Protein AF-A0A967NJX1-F1 (afdb_monomer)

Nearest PDB structures (foldseek):
  2fhz-assembly1_A  TM=5.666E-01  e=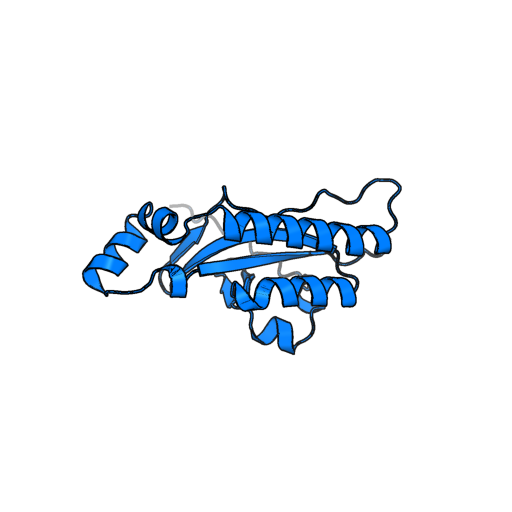1.238E-01  Escherichia coli

Structure (mmCIF, N/CA/C/O backbone):
data_AF-A0A967NJX1-F1
#
_entry.id   AF-A0A967NJX1-F1
#
loop_
_atom_site.group_PDB
_atom_site.id
_atom_site.type_symbol
_atom_site.label_atom_id
_atom_site.label_alt_id
_atom_site.label_comp_id
_atom_site.label_asym_id
_atom_site.label_entity_id
_atom_site.label_seq_id
_atom_site.pdbx_PDB_ins_code
_atom_site.Cartn_x
_atom_site.Cartn_y
_atom_site.Cartn_z
_atom_site.occupancy
_atom_site.B_iso_or_equiv
_atom_site.auth_seq_id
_atom_site.auth_comp_id
_atom_site.auth_asym_id
_atom_site.auth_atom_id
_atom_site.pdbx_PDB_model_num
ATOM 1 N N . MET A 1 1 ? -11.386 43.764 8.354 1.00 42.44 1 MET A N 1
ATOM 2 C CA . MET A 1 1 ? -12.123 42.757 7.568 1.00 42.44 1 MET A CA 1
ATOM 3 C C . MET A 1 1 ? -11.598 42.842 6.157 1.00 42.44 1 MET A C 1
ATOM 5 O O . MET A 1 1 ? -11.869 43.819 5.474 1.00 42.44 1 MET A O 1
ATOM 9 N N . THR A 1 2 ? -10.772 41.879 5.781 1.00 34.06 2 THR A N 1
ATOM 10 C CA . THR A 1 2 ? -10.177 41.789 4.450 1.00 34.06 2 THR A CA 1
ATOM 11 C C . THR A 1 2 ? -10.248 40.315 4.093 1.00 34.06 2 THR A C 1
ATOM 13 O O . THR A 1 2 ? -9.554 39.499 4.695 1.00 34.06 2 THR A O 1
ATOM 16 N N . GLU A 1 3 ? -11.180 39.968 3.210 1.00 37.28 3 GLU A N 1
ATOM 17 C CA . GLU A 1 3 ? -11.319 38.620 2.670 1.00 37.28 3 GLU A CA 1
ATOM 18 C C . GLU A 1 3 ? -10.083 38.301 1.827 1.00 37.28 3 GLU A C 1
ATOM 20 O O . GLU A 1 3 ? -9.811 38.953 0.815 1.00 37.28 3 GLU A O 1
ATOM 25 N N . ALA A 1 4 ? -9.318 37.298 2.248 1.00 34.88 4 ALA A N 1
ATOM 26 C CA . ALA A 1 4 ? -8.298 36.702 1.405 1.00 34.88 4 ALA A CA 1
ATOM 27 C C . ALA A 1 4 ? -8.999 35.797 0.384 1.00 34.88 4 ALA A C 1
ATOM 29 O O . ALA A 1 4 ? -9.524 34.738 0.727 1.00 34.88 4 ALA A O 1
ATOM 30 N N . LYS A 1 5 ? -9.014 36.229 -0.883 1.00 38.31 5 LYS A N 1
ATOM 31 C CA . LYS A 1 5 ? -9.349 35.372 -2.024 1.00 38.31 5 LYS A CA 1
ATOM 32 C C . LYS A 1 5 ? -8.418 34.160 -2.017 1.00 38.31 5 LYS A C 1
ATOM 34 O O . LYS A 1 5 ? -7.216 34.300 -2.222 1.00 38.31 5 LYS A O 1
ATOM 39 N N . SER A 1 6 ? -8.996 32.985 -1.796 1.00 31.70 6 SER A N 1
ATOM 40 C CA . SER A 1 6 ? -8.330 31.705 -2.024 1.00 31.70 6 SER A CA 1
ATOM 41 C C . SER A 1 6 ? -8.029 31.574 -3.526 1.00 31.70 6 SER A C 1
ATOM 43 O O . SER A 1 6 ? -8.955 31.735 -4.329 1.00 31.70 6 SER A O 1
ATOM 45 N N . PRO A 1 7 ? -6.773 31.361 -3.954 1.00 36.09 7 PRO A N 1
ATOM 46 C CA . PRO A 1 7 ? -6.488 31.152 -5.364 1.00 36.09 7 PRO A CA 1
ATOM 47 C C . PRO A 1 7 ? -7.039 29.790 -5.800 1.00 36.09 7 PRO A C 1
ATOM 49 O O . PRO A 1 7 ? -6.779 28.759 -5.181 1.00 36.09 7 PRO A O 1
ATOM 52 N N . ALA A 1 8 ? -7.831 29.823 -6.872 1.00 38.06 8 ALA A N 1
ATOM 53 C CA . ALA A 1 8 ? -8.412 28.661 -7.523 1.00 38.06 8 ALA A CA 1
ATOM 54 C C . ALA A 1 8 ? -7.338 27.600 -7.815 1.00 38.06 8 ALA A C 1
ATOM 56 O O . ALA A 1 8 ? -6.311 27.898 -8.428 1.00 38.06 8 ALA A O 1
ATOM 57 N N . ARG A 1 9 ? -7.594 26.353 -7.393 1.00 34.59 9 ARG A N 1
ATOM 58 C CA . ARG A 1 9 ? -6.816 25.194 -7.838 1.00 34.59 9 ARG A CA 1
ATOM 59 C C . ARG A 1 9 ? -6.961 25.090 -9.351 1.00 34.59 9 ARG A C 1
ATOM 61 O O . ARG A 1 9 ? -8.069 24.962 -9.865 1.00 34.59 9 ARG A O 1
ATOM 68 N N . ILE A 1 10 ? -5.831 25.166 -10.041 1.00 38.78 10 ILE A N 1
ATOM 69 C CA . ILE A 1 10 ? -5.723 24.883 -11.466 1.00 38.78 10 ILE A CA 1
ATOM 70 C C . ILE A 1 10 ? -6.107 23.413 -11.643 1.00 38.78 10 ILE A C 1
ATOM 72 O O . ILE A 1 10 ? -5.365 22.513 -11.260 1.00 38.78 10 ILE A O 1
ATOM 76 N N . THR A 1 11 ? -7.295 23.173 -12.187 1.00 43.72 11 THR A N 1
ATOM 77 C CA . THR A 1 11 ? -7.733 21.863 -12.662 1.00 43.72 11 THR A CA 1
ATOM 78 C C . THR A 1 11 ? -7.011 21.564 -13.974 1.00 43.72 11 THR A C 1
ATOM 80 O O . THR A 1 11 ? -7.563 21.748 -15.058 1.00 43.72 11 THR A O 1
ATOM 83 N N . GLY A 1 12 ? -5.749 21.151 -13.881 1.00 32.03 12 GLY A N 1
ATOM 84 C CA . GLY A 1 12 ? -5.164 20.273 -14.884 1.00 32.03 12 GLY A CA 1
ATOM 85 C C . GLY A 1 12 ? -5.615 18.864 -14.537 1.00 32.03 12 GLY A C 1
ATOM 86 O O . GLY A 1 12 ? -5.331 18.397 -13.438 1.00 32.03 12 GLY A O 1
ATOM 87 N N . SER A 1 13 ? -6.360 18.214 -15.427 1.00 43.41 13 SER A N 1
ATOM 88 C CA . SER A 1 13 ? -6.630 16.778 -15.343 1.00 43.41 13 SER A CA 1
ATOM 89 C C . SER A 1 13 ? -5.303 16.036 -15.520 1.00 43.41 13 SER A C 1
ATOM 91 O O . SER A 1 13 ? -4.964 15.625 -16.626 1.00 43.41 13 SER A O 1
ATOM 93 N N . LEU A 1 14 ? -4.512 15.952 -14.451 1.00 42.97 14 LEU A N 1
ATOM 94 C CA . LEU A 1 14 ? -3.428 14.991 -14.320 1.00 42.97 14 LEU A CA 1
ATOM 95 C C . LEU A 1 14 ? -4.128 13.649 -14.138 1.00 42.97 14 LEU A C 1
ATOM 97 O O . LEU A 1 14 ? -4.700 13.405 -13.079 1.00 42.97 14 LEU A O 1
ATOM 101 N N . LEU A 1 15 ? -4.164 12.840 -15.196 1.00 48.91 15 LEU A N 1
ATOM 102 C CA . LEU A 1 15 ? -4.437 11.416 -15.039 1.00 48.91 15 LEU A CA 1
ATOM 103 C C . LEU A 1 15 ? -3.447 10.936 -13.977 1.00 48.91 15 LEU A C 1
ATOM 105 O O . LEU A 1 15 ? -2.240 11.110 -14.143 1.00 48.91 15 LEU A O 1
ATOM 109 N N . MET A 1 16 ? -3.966 10.461 -12.853 1.00 69.50 16 MET A N 1
ATOM 110 C CA . MET A 1 16 ? -3.133 9.810 -11.852 1.00 69.50 16 MET A CA 1
ATOM 111 C C . MET A 1 16 ? -2.654 8.502 -12.484 1.00 69.50 16 MET A C 1
ATOM 113 O O . MET A 1 16 ? -3.445 7.838 -13.156 1.00 69.50 16 MET A O 1
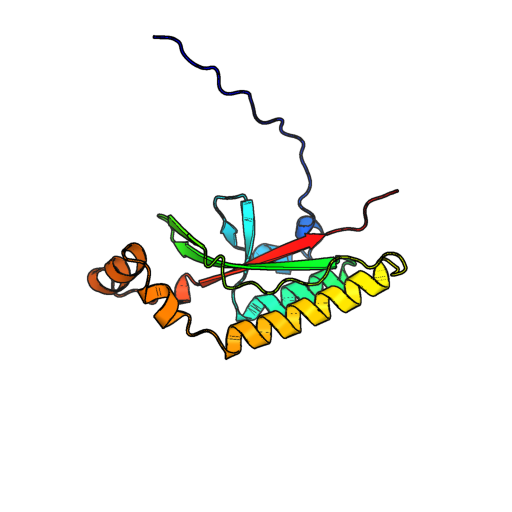ATOM 117 N N . ASP A 1 17 ? -1.375 8.148 -12.360 1.00 85.31 17 ASP A N 1
ATOM 118 C CA . ASP A 1 17 ? -0.806 7.005 -13.093 1.00 85.31 17 ASP A CA 1
ATOM 119 C C . ASP A 1 17 ? -1.494 5.677 -12.713 1.00 85.31 17 ASP A C 1
ATOM 121 O O . ASP A 1 17 ? -1.543 4.729 -13.499 1.00 85.31 17 ASP A O 1
ATOM 125 N N . GLU A 1 18 ? -2.152 5.647 -11.551 1.00 83.06 18 GLU A N 1
ATOM 126 C CA . GLU A 1 18 ? -3.090 4.614 -11.126 1.00 83.06 18 GLU A CA 1
ATOM 127 C C . GLU A 1 18 ? -4.174 4.329 -12.171 1.00 83.06 18 GLU A C 1
ATOM 129 O O . GLU A 1 18 ? -4.646 3.201 -12.229 1.00 83.06 18 GLU A O 1
ATOM 134 N N . GLU A 1 19 ? -4.580 5.287 -13.011 1.00 85.00 19 GLU A N 1
ATOM 135 C CA . GLU A 1 19 ? -5.600 5.112 -14.054 1.00 85.00 19 GLU A CA 1
ATOM 136 C C . GLU A 1 19 ? -5.213 4.095 -15.133 1.00 85.00 19 GLU A C 1
ATOM 138 O O . GLU A 1 19 ? -6.102 3.494 -15.749 1.00 85.00 19 GLU A O 1
ATOM 143 N N . PHE A 1 20 ? -3.912 3.857 -15.318 1.00 90.12 20 PHE A N 1
ATOM 144 C CA . PHE A 1 20 ? -3.390 2.824 -16.212 1.00 90.12 20 PHE A CA 1
ATOM 145 C C . PHE A 1 20 ? -3.506 1.411 -15.621 1.00 90.12 20 PHE A C 1
ATOM 147 O O . PHE A 1 20 ? -3.315 0.427 -16.339 1.00 90.12 20 PHE A O 1
ATOM 154 N N . LEU A 1 21 ? -3.866 1.275 -14.338 1.00 93.06 21 LEU A N 1
ATOM 155 C CA . LEU A 1 21 ? -4.186 -0.026 -13.761 1.00 93.06 21 LEU A CA 1
ATOM 156 C C . LEU A 1 21 ? -5.454 -0.615 -14.406 1.00 93.06 21 LEU A C 1
ATOM 158 O O . LEU A 1 21 ? -6.415 0.116 -14.698 1.00 93.06 21 LEU A O 1
ATOM 162 N N . PRO A 1 22 ? -5.517 -1.954 -14.555 1.00 93.56 22 PRO A N 1
ATOM 163 C CA . PRO A 1 22 ? -6.714 -2.627 -15.040 1.00 93.56 22 PRO A CA 1
ATOM 164 C C . PRO A 1 22 ? -7.958 -2.225 -14.239 1.00 93.56 22 PRO A C 1
ATOM 166 O O . PRO A 1 22 ? -7.904 -2.061 -13.014 1.00 93.56 22 PRO A O 1
ATOM 169 N N . GLN A 1 23 ? -9.092 -2.057 -14.923 1.00 93.69 23 GLN A N 1
ATOM 170 C CA . GLN A 1 23 ? -10.326 -1.558 -14.309 1.00 93.69 23 GLN A CA 1
ATOM 171 C C . GLN A 1 23 ? -10.760 -2.418 -13.117 1.00 93.69 23 GLN A C 1
ATOM 173 O O . GLN A 1 23 ? -11.206 -1.887 -12.104 1.00 93.69 23 GLN A O 1
ATOM 178 N N . GLU A 1 24 ? -10.599 -3.735 -13.212 1.00 94.12 24 GLU A N 1
ATOM 179 C CA . GLU A 1 24 ? -10.926 -4.692 -12.159 1.00 94.12 24 GLU A CA 1
ATOM 180 C C . GLU A 1 24 ? -10.078 -4.517 -10.890 1.00 94.12 24 GLU A C 1
ATOM 182 O O . GLU A 1 24 ? -10.553 -4.801 -9.791 1.00 94.12 24 GLU A O 1
ATOM 187 N N . ILE A 1 25 ? -8.849 -4.009 -11.025 1.00 95.62 25 ILE A N 1
ATOM 188 C CA . ILE A 1 25 ? -7.970 -3.679 -9.898 1.00 95.62 25 ILE A CA 1
ATOM 189 C C . ILE A 1 25 ? -8.389 -2.341 -9.291 1.00 95.62 25 ILE A C 1
ATOM 191 O O . ILE A 1 25 ? -8.543 -2.228 -8.073 1.00 95.62 25 ILE A O 1
ATOM 195 N N . ARG A 1 26 ? -8.647 -1.336 -10.136 1.00 94.31 26 ARG A N 1
ATOM 196 C CA . ARG A 1 26 ? -9.080 -0.003 -9.688 1.00 94.31 26 ARG A CA 1
ATOM 197 C C . ARG A 1 26 ? -10.441 -0.018 -9.007 1.00 94.31 26 ARG A C 1
ATOM 199 O O . ARG A 1 26 ? -10.632 0.687 -8.026 1.00 94.31 26 ARG A O 1
ATOM 206 N N . ALA A 1 27 ? -11.370 -0.850 -9.470 1.00 95.12 27 ALA A N 1
ATOM 207 C CA . ALA A 1 27 ? -12.712 -0.957 -8.899 1.00 95.12 27 ALA A CA 1
ATOM 208 C C . ALA A 1 27 ? -12.721 -1.430 -7.433 1.00 95.12 27 ALA A C 1
ATOM 210 O O . ALA A 1 27 ? -13.705 -1.214 -6.729 1.00 95.12 27 ALA A O 1
ATOM 211 N N . LYS A 1 28 ? -11.639 -2.069 -6.969 1.00 96.50 28 LYS A N 1
ATOM 212 C CA . LYS A 1 28 ? -11.459 -2.478 -5.569 1.00 96.50 28 LYS A CA 1
ATOM 213 C C . LYS A 1 28 ? -10.831 -1.393 -4.690 1.00 96.50 28 LYS A C 1
ATOM 215 O O . LYS A 1 28 ? -10.782 -1.562 -3.472 1.00 96.50 28 LYS A O 1
ATOM 220 N N . ALA A 1 29 ? -10.324 -0.317 -5.286 1.00 96.12 29 ALA A N 1
ATOM 221 C CA . ALA A 1 29 ? -9.680 0.750 -4.543 1.00 96.12 29 ALA A CA 1
ATOM 222 C C . ALA A 1 29 ? -10.712 1.555 -3.746 1.00 96.12 29 ALA A C 1
ATOM 224 O O . ALA A 1 29 ? -11.798 1.883 -4.230 1.00 96.12 29 ALA A O 1
ATOM 225 N N . LYS A 1 30 ? -10.333 1.946 -2.534 1.00 95.19 30 LYS A N 1
ATOM 226 C CA . LYS A 1 30 ? -10.933 3.076 -1.836 1.00 95.19 30 LYS A CA 1
ATOM 227 C C . LYS A 1 30 ? -10.141 4.324 -2.201 1.00 95.19 30 LYS A C 1
ATOM 229 O O . LYS A 1 30 ? -8.921 4.333 -2.073 1.00 95.19 30 LYS A O 1
ATOM 234 N N . ILE A 1 31 ? -10.842 5.376 -2.610 1.00 92.56 31 ILE A N 1
ATOM 235 C CA . ILE A 1 31 ? -10.231 6.691 -2.814 1.00 92.56 31 ILE A CA 1
ATOM 236 C C . ILE A 1 31 ? -10.208 7.422 -1.471 1.00 92.56 31 ILE A C 1
ATOM 238 O O . ILE A 1 31 ? -11.257 7.575 -0.833 1.00 92.56 31 ILE A O 1
ATOM 242 N N . THR A 1 32 ? -9.024 7.826 -1.009 1.00 87.81 32 THR A N 1
ATOM 243 C CA . THR A 1 32 ? -8.873 8.607 0.227 1.00 87.81 32 THR A CA 1
ATOM 244 C C . THR A 1 32 ? -9.468 10.008 0.031 1.00 87.81 32 THR A C 1
ATOM 246 O O . THR A 1 32 ? -9.581 10.480 -1.103 1.00 87.81 32 THR A O 1
ATOM 249 N N . PRO A 1 33 ? -9.831 10.739 1.101 1.00 81.94 33 PRO A N 1
ATOM 250 C CA . PRO A 1 33 ? -10.226 12.146 0.973 1.00 81.94 33 PRO A CA 1
ATOM 251 C C . PRO A 1 33 ? -9.168 13.029 0.282 1.00 81.94 33 PRO A C 1
ATOM 253 O O . PRO A 1 33 ? -9.515 14.064 -0.287 1.00 81.94 33 PRO A O 1
ATOM 256 N N . GLY A 1 34 ? -7.893 12.617 0.314 1.00 81.75 34 GLY A N 1
ATOM 257 C CA . GLY A 1 34 ? -6.779 13.257 -0.390 1.00 81.75 34 GLY A CA 1
ATOM 258 C C . GLY A 1 34 ? -6.683 12.922 -1.884 1.00 81.75 34 GLY A C 1
ATOM 259 O O . GLY A 1 34 ? -5.889 13.544 -2.583 1.00 81.75 34 GLY A O 1
ATOM 260 N N . GLY A 1 35 ? -7.506 11.996 -2.386 1.00 87.62 35 GLY A N 1
ATOM 261 C CA . GLY A 1 35 ? -7.506 11.544 -3.781 1.00 87.62 35 GLY A CA 1
ATOM 262 C C . GLY A 1 35 ? -6.587 10.354 -4.064 1.00 87.62 35 GLY A C 1
ATOM 263 O O . GLY A 1 35 ? -6.419 9.982 -5.221 1.00 87.62 35 GLY A O 1
ATOM 264 N N . GLU A 1 36 ? -5.999 9.750 -3.035 1.00 90.94 36 GLU A N 1
ATOM 265 C CA . GLU A 1 36 ? -5.067 8.631 -3.184 1.00 90.94 36 GLU A CA 1
ATOM 266 C C . GLU A 1 36 ? -5.832 7.315 -3.337 1.00 90.94 36 GLU A C 1
ATOM 268 O O . GLU A 1 36 ? -6.942 7.170 -2.817 1.00 90.94 36 GLU A O 1
ATOM 273 N N . HIS A 1 37 ? -5.242 6.335 -4.017 1.00 95.12 37 HIS A N 1
ATOM 274 C CA . HIS A 1 37 ? -5.841 5.011 -4.150 1.00 95.12 37 HIS A CA 1
ATOM 275 C C . HIS A 1 37 ? -5.293 4.073 -3.078 1.00 95.12 37 HIS A C 1
ATOM 277 O O . HIS A 1 37 ? -4.081 3.919 -2.927 1.00 95.12 37 HIS A O 1
ATOM 283 N N . ALA A 1 38 ? -6.195 3.426 -2.345 1.00 96.81 38 ALA A N 1
ATOM 284 C CA . ALA A 1 38 ? -5.843 2.474 -1.306 1.00 96.81 38 ALA A CA 1
ATOM 285 C C . ALA A 1 38 ? -6.589 1.151 -1.476 1.00 96.81 38 ALA A C 1
ATOM 287 O O . ALA A 1 38 ? -7.764 1.126 -1.841 1.00 96.81 38 ALA A O 1
ATOM 288 N N . TRP A 1 39 ? -5.930 0.041 -1.159 1.00 98.06 39 TRP A N 1
ATOM 289 C CA . TRP A 1 39 ? -6.496 -1.303 -1.269 1.00 98.06 39 TRP A CA 1
ATOM 290 C C . TRP A 1 39 ? -6.456 -2.044 0.061 1.00 98.06 39 TRP A C 1
ATOM 292 O O . TRP A 1 39 ? -5.779 -1.649 1.014 1.00 98.06 39 TRP A O 1
ATOM 302 N N . ARG A 1 40 ? -7.219 -3.134 0.127 1.00 97.94 40 ARG A N 1
ATOM 303 C CA . ARG A 1 40 ? -7.143 -4.083 1.235 1.00 97.94 40 ARG A CA 1
ATOM 304 C C . ARG A 1 40 ? -5.825 -4.844 1.198 1.00 97.94 40 ARG A C 1
ATOM 306 O O . ARG A 1 40 ? -5.234 -5.023 0.132 1.00 97.94 40 ARG A O 1
ATOM 313 N N . LYS A 1 41 ? -5.401 -5.330 2.366 1.00 97.31 41 LYS A N 1
ATOM 314 C CA . LYS A 1 41 ? -4.171 -6.115 2.527 1.00 97.31 41 LYS A CA 1
ATOM 315 C C . LYS A 1 41 ? -4.125 -7.292 1.551 1.00 97.31 41 LYS A C 1
ATOM 317 O O . LYS A 1 41 ? -3.097 -7.538 0.933 1.00 97.31 41 LYS A O 1
ATOM 322 N N . GLU A 1 42 ? -5.246 -7.992 1.393 1.00 96.69 42 GLU A N 1
ATOM 323 C CA . GLU A 1 42 ? -5.356 -9.200 0.571 1.00 96.69 42 GLU A CA 1
ATOM 324 C C . GLU A 1 42 ? -5.269 -8.902 -0.933 1.00 96.69 42 GLU A C 1
ATOM 326 O O . GLU A 1 42 ? -4.908 -9.779 -1.716 1.00 96.69 42 GLU A O 1
ATOM 331 N N . ASP A 1 43 ? -5.581 -7.670 -1.341 1.00 97.75 43 ASP A N 1
ATOM 332 C CA . ASP A 1 43 ? -5.553 -7.245 -2.739 1.00 97.75 43 ASP A CA 1
ATOM 333 C C . ASP A 1 43 ? -4.239 -6.543 -3.117 1.00 97.75 43 ASP A C 1
ATOM 335 O O . ASP A 1 43 ? -3.862 -6.560 -4.288 1.00 97.75 43 ASP A O 1
ATOM 339 N N . PHE A 1 44 ? -3.522 -5.939 -2.162 1.00 97.94 44 PHE A N 1
ATOM 340 C CA . PHE A 1 44 ? -2.412 -5.024 -2.456 1.00 97.94 44 PHE A CA 1
ATOM 341 C C . PHE A 1 44 ? -1.285 -5.667 -3.282 1.00 97.94 44 PHE A C 1
ATOM 343 O O . PHE A 1 44 ? -0.837 -5.094 -4.274 1.00 97.94 44 PHE A O 1
ATOM 350 N N . ALA A 1 45 ? -0.889 -6.905 -2.969 1.00 97.88 45 ALA A N 1
ATOM 351 C CA . ALA A 1 45 ? 0.114 -7.617 -3.764 1.00 97.88 45 ALA A CA 1
ATOM 352 C C . ALA A 1 45 ? -0.335 -7.822 -5.227 1.00 97.88 45 ALA A C 1
ATOM 354 O O . ALA A 1 45 ? 0.460 -7.701 -6.160 1.00 97.88 45 ALA A O 1
ATOM 355 N N . VAL A 1 46 ? -1.628 -8.083 -5.452 1.00 98.06 46 VAL A N 1
ATOM 356 C CA . VAL A 1 46 ? -2.194 -8.232 -6.802 1.00 98.06 46 VAL A CA 1
ATOM 357 C C . VAL A 1 46 ? -2.170 -6.902 -7.556 1.00 98.06 46 VAL A C 1
ATOM 359 O O . VAL A 1 46 ? -1.923 -6.904 -8.764 1.00 98.06 46 VAL A O 1
ATOM 362 N N . VAL A 1 47 ? -2.378 -5.780 -6.858 1.00 98.12 47 VAL A N 1
ATOM 363 C CA . VAL A 1 47 ? -2.291 -4.423 -7.423 1.00 98.12 47 VAL A CA 1
ATOM 364 C C . VAL A 1 47 ? -0.876 -4.149 -7.927 1.00 98.12 47 VAL A C 1
ATOM 366 O O . VAL A 1 47 ? -0.714 -3.792 -9.091 1.00 98.12 47 VAL A O 1
ATOM 369 N N . VAL A 1 48 ? 0.147 -4.398 -7.103 1.00 98.44 48 VAL A N 1
ATOM 370 C CA . VAL A 1 48 ? 1.559 -4.191 -7.477 1.00 98.44 48 VAL A CA 1
ATOM 371 C C . VAL A 1 48 ? 1.947 -5.057 -8.679 1.00 98.44 48 VAL A C 1
ATOM 373 O O . VAL A 1 48 ? 2.549 -4.582 -9.642 1.00 98.44 48 VAL A O 1
ATOM 376 N N . LEU A 1 49 ? 1.526 -6.325 -8.697 1.00 98.44 49 LEU A N 1
ATOM 377 C CA . LEU A 1 49 ? 1.762 -7.205 -9.844 1.00 98.44 49 LEU A CA 1
ATOM 378 C C . LEU A 1 49 ? 1.016 -6.748 -11.108 1.00 98.44 49 LEU A C 1
ATOM 380 O O . LEU A 1 49 ? 1.496 -6.975 -12.219 1.00 98.44 49 LEU A O 1
ATOM 384 N N . ALA A 1 50 ? -0.163 -6.140 -10.969 1.00 98.06 50 ALA A N 1
ATOM 385 C CA . ALA A 1 50 ? -0.894 -5.568 -12.095 1.00 98.06 50 ALA A CA 1
ATOM 386 C C . ALA A 1 50 ? -0.212 -4.305 -12.634 1.00 98.06 50 ALA A C 1
ATOM 388 O O . ALA A 1 50 ? -0.103 -4.1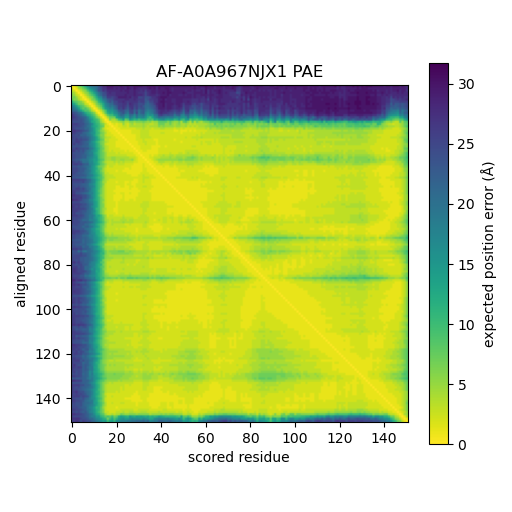71 -13.851 1.00 98.06 50 ALA A O 1
ATOM 389 N N . ALA A 1 51 ? 0.304 -3.447 -11.751 1.00 97.69 51 ALA A N 1
ATOM 390 C CA . ALA A 1 51 ? 1.099 -2.277 -12.110 1.00 97.69 51 ALA A CA 1
ATOM 391 C C . ALA A 1 51 ? 2.337 -2.676 -12.925 1.00 97.69 51 ALA A C 1
ATOM 393 O O . ALA A 1 51 ? 2.531 -2.180 -14.033 1.00 97.69 51 ALA A O 1
ATOM 394 N N . ARG A 1 52 ? 3.090 -3.677 -12.442 1.00 98.19 52 ARG A N 1
ATOM 395 C CA . ARG A 1 52 ? 4.243 -4.258 -13.151 1.00 98.19 52 ARG A CA 1
ATOM 396 C C . ARG A 1 52 ? 3.877 -4.695 -14.571 1.00 98.19 52 ARG A C 1
ATOM 398 O O . ARG A 1 52 ? 4.527 -4.299 -15.532 1.00 98.19 52 ARG A O 1
ATOM 405 N N . ARG A 1 53 ? 2.787 -5.459 -14.729 1.00 97.50 53 ARG A N 1
ATOM 406 C CA . ARG A 1 53 ? 2.306 -5.905 -16.054 1.00 97.50 53 ARG A CA 1
ATOM 407 C C . ARG A 1 53 ? 1.863 -4.756 -16.962 1.00 97.50 53 ARG A C 1
ATOM 409 O O . ARG A 1 53 ? 1.926 -4.906 -18.178 1.00 97.50 53 ARG A O 1
ATOM 416 N N . ALA A 1 54 ? 1.404 -3.650 -16.386 1.00 95.75 54 ALA A N 1
ATOM 417 C CA . ALA A 1 54 ? 1.025 -2.442 -17.109 1.00 95.75 54 ALA A CA 1
ATOM 418 C C . ALA A 1 54 ? 2.225 -1.532 -17.441 1.00 95.75 54 ALA A C 1
ATOM 420 O O . ALA A 1 54 ? 2.035 -0.497 -18.072 1.00 95.75 54 ALA A O 1
ATOM 421 N N . GLY A 1 55 ? 3.451 -1.903 -17.047 1.00 96.38 55 GLY A N 1
ATOM 422 C CA . GLY A 1 55 ? 4.644 -1.084 -17.268 1.00 96.38 55 GLY A CA 1
ATOM 423 C C . GLY A 1 55 ? 4.763 0.104 -16.311 1.00 96.38 55 GLY A C 1
ATOM 424 O O . GLY A 1 55 ? 5.463 1.065 -16.629 1.00 96.38 55 GLY A O 1
ATOM 425 N N . LEU A 1 56 ? 4.079 0.056 -15.165 1.00 97.25 56 LEU A N 1
ATOM 426 C CA . LEU A 1 56 ? 4.116 1.093 -14.137 1.00 97.25 56 LEU A CA 1
ATOM 427 C C . LEU A 1 56 ? 5.132 0.736 -13.052 1.00 97.25 56 LEU A C 1
ATOM 429 O O . LEU A 1 56 ? 5.110 -0.373 -12.509 1.00 97.25 56 LEU A O 1
ATOM 433 N N . ALA A 1 57 ? 5.988 1.689 -12.698 1.00 97.75 57 ALA A N 1
ATOM 434 C CA . ALA A 1 57 ? 6.892 1.540 -11.567 1.00 97.75 57 ALA A CA 1
ATOM 435 C C . ALA A 1 57 ? 6.113 1.682 -10.255 1.00 97.75 57 ALA A C 1
ATOM 437 O O . ALA A 1 57 ? 5.258 2.559 -10.127 1.00 97.75 57 ALA A O 1
ATOM 438 N N . SER A 1 58 ? 6.408 0.821 -9.282 1.00 98.06 58 SER A N 1
ATOM 439 C CA . SER A 1 58 ? 5.757 0.841 -7.968 1.00 98.06 58 SER A CA 1
ATOM 440 C C . SER A 1 58 ? 6.592 1.677 -7.013 1.00 98.06 58 SER A C 1
ATOM 442 O O . SER A 1 58 ? 7.617 1.205 -6.548 1.00 98.06 58 SER A O 1
ATOM 444 N N . ILE A 1 59 ? 6.171 2.909 -6.733 1.00 97.12 59 ILE A N 1
ATOM 445 C CA . ILE A 1 59 ? 6.952 3.838 -5.900 1.00 97.12 59 ILE A CA 1
ATOM 446 C C . ILE A 1 59 ? 6.885 3.438 -4.428 1.00 97.12 59 ILE A C 1
ATOM 448 O O . ILE A 1 59 ? 7.857 3.588 -3.693 1.00 97.12 59 ILE A O 1
ATOM 452 N N . GLY A 1 60 ? 5.739 2.905 -4.007 1.00 95.25 60 GLY A N 1
ATOM 453 C CA . GLY A 1 60 ? 5.517 2.512 -2.627 1.00 95.25 60 GLY A CA 1
ATOM 454 C C . GLY A 1 60 ? 4.179 2.968 -2.104 1.00 95.25 60 GLY A C 1
ATOM 455 O O . GLY A 1 60 ? 3.169 2.938 -2.814 1.00 95.25 60 GLY A O 1
ATOM 456 N N . GLY A 1 61 ? 4.185 3.389 -0.846 1.00 94.94 61 GLY A N 1
ATOM 457 C CA . GLY A 1 61 ? 3.004 3.898 -0.189 1.00 94.94 61 GLY A CA 1
ATOM 458 C C . GLY A 1 61 ? 3.001 3.693 1.312 1.00 94.94 61 GLY A C 1
ATOM 459 O O . GLY A 1 61 ? 3.982 3.279 1.928 1.00 94.94 61 GLY A O 1
ATOM 460 N N . GLN A 1 62 ? 1.865 4.041 1.904 1.00 94.69 62 GLN A N 1
ATOM 461 C CA . GLN A 1 62 ? 1.710 4.167 3.345 1.00 94.69 62 GLN A CA 1
ATOM 462 C C . GLN A 1 62 ? 0.451 3.455 3.825 1.00 94.69 62 GLN A C 1
ATOM 464 O O . GLN A 1 62 ? -0.533 3.290 3.098 1.00 94.69 62 GLN A O 1
ATOM 469 N N . VAL A 1 63 ? 0.470 3.079 5.098 1.00 96.94 63 VAL A N 1
ATOM 470 C CA . VAL A 1 63 ? -0.683 2.480 5.765 1.00 96.94 63 VAL A CA 1
ATOM 471 C C . VAL A 1 63 ? -1.585 3.573 6.337 1.00 96.94 63 VAL A C 1
ATOM 473 O O . VAL A 1 63 ? -1.121 4.497 7.005 1.00 96.94 63 VAL A O 1
ATOM 476 N N . GLN A 1 64 ? -2.893 3.457 6.118 1.00 96.81 64 GLN A N 1
ATOM 477 C CA . GLN A 1 64 ? -3.884 4.376 6.673 1.00 96.81 64 GLN A CA 1
ATOM 478 C C . GLN A 1 64 ? -5.038 3.612 7.326 1.00 96.81 64 GLN A C 1
ATOM 480 O O . GLN A 1 64 ? -5.517 2.604 6.803 1.00 96.81 64 GLN A O 1
ATOM 485 N N . PHE A 1 65 ? -5.542 4.137 8.442 1.00 97.38 65 PHE A N 1
ATOM 486 C CA . PHE A 1 65 ? -6.874 3.799 8.926 1.00 97.38 65 PHE A CA 1
ATOM 487 C C . PHE A 1 65 ? -7.879 4.809 8.376 1.00 97.38 65 PHE A C 1
ATOM 489 O O . PHE A 1 65 ? -7.853 5.976 8.766 1.00 97.38 65 PHE A O 1
ATOM 496 N N . ILE A 1 66 ? -8.759 4.377 7.472 1.00 96.06 66 ILE A N 1
ATOM 497 C CA . ILE A 1 66 ? -9.677 5.265 6.748 1.00 96.06 66 ILE A CA 1
ATOM 498 C C . ILE A 1 66 ? -11.115 5.027 7.208 1.00 96.06 66 ILE A C 1
ATOM 500 O O . ILE A 1 66 ? -11.791 4.107 6.734 1.00 96.06 66 ILE A O 1
ATOM 504 N N . PHE A 1 67 ? -11.596 5.899 8.090 1.00 95.19 67 P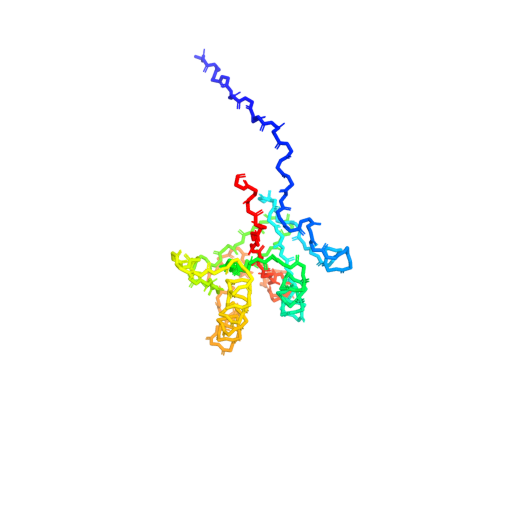HE A N 1
ATOM 505 C CA . PHE A 1 67 ? -12.969 5.933 8.587 1.00 95.19 67 PHE A CA 1
ATOM 506 C C . PHE A 1 67 ? -13.841 6.908 7.779 1.00 95.19 67 PHE A C 1
ATOM 508 O O . PHE A 1 67 ? -13.319 7.792 7.098 1.00 95.19 67 PHE A O 1
ATOM 515 N N . PRO A 1 68 ? -15.181 6.786 7.840 1.00 91.88 68 PRO A N 1
ATOM 516 C CA . PRO A 1 68 ? -16.083 7.758 7.220 1.00 91.88 68 PRO A CA 1
ATOM 517 C C . PRO A 1 68 ? -15.911 9.190 7.749 1.00 91.88 68 PRO A C 1
ATOM 519 O O . PRO A 1 68 ? -16.168 10.145 7.023 1.00 91.88 68 PRO A O 1
ATOM 522 N N . ASP A 1 69 ? -15.496 9.332 9.007 1.00 92.00 69 ASP A N 1
ATOM 523 C CA . ASP A 1 69 ? -15.388 10.589 9.749 1.00 92.00 69 ASP A CA 1
ATOM 524 C C . ASP A 1 69 ? -13.938 11.025 10.025 1.00 92.00 69 ASP A C 1
ATOM 526 O O . ASP A 1 69 ? -13.715 12.013 10.723 1.00 92.00 69 ASP A O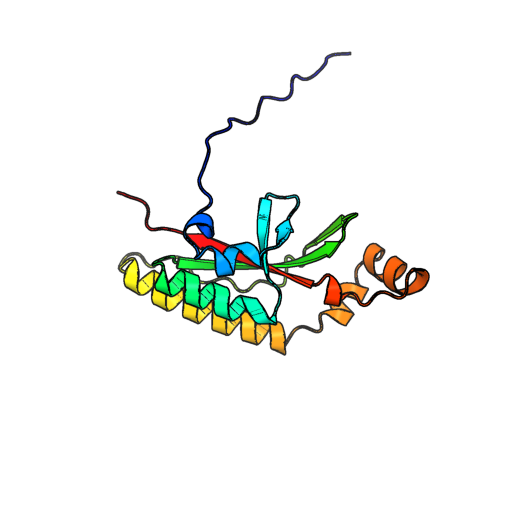 1
ATOM 530 N N . GLY A 1 70 ? -12.947 10.331 9.457 1.00 92.12 70 GLY A N 1
ATOM 531 C CA . GLY A 1 70 ? -11.546 10.734 9.560 1.00 92.12 70 GLY A CA 1
ATOM 532 C C . GLY A 1 70 ? -10.553 9.699 9.039 1.00 92.12 70 GLY A C 1
ATOM 533 O O . GLY A 1 70 ? -10.861 8.515 8.920 1.00 92.12 70 GLY A O 1
ATOM 534 N N . THR A 1 71 ? -9.330 10.152 8.773 1.00 94.69 71 THR A N 1
ATOM 535 C CA . THR A 1 71 ? -8.203 9.291 8.397 1.00 94.69 71 THR A CA 1
ATOM 536 C C . THR A 1 71 ? -7.105 9.402 9.451 1.00 94.69 71 THR A C 1
ATOM 538 O O . THR A 1 71 ? -6.777 10.503 9.892 1.00 94.69 71 THR A O 1
ATOM 541 N N . CYS A 1 72 ? -6.529 8.272 9.857 1.00 95.69 72 CYS A N 1
ATOM 542 C CA . CYS A 1 72 ? -5.303 8.227 10.651 1.00 95.69 72 CYS A CA 1
ATOM 543 C C . CYS A 1 72 ? -4.184 7.613 9.807 1.00 95.69 72 CYS A C 1
ATOM 545 O O . CYS A 1 72 ? -4.233 6.432 9.468 1.00 95.69 72 CYS A O 1
ATOM 547 N N . GLU A 1 73 ? -3.185 8.419 9.472 1.00 94.75 73 GLU A N 1
ATOM 548 C CA . GLU A 1 73 ? -2.082 8.036 8.591 1.00 94.75 73 GLU A CA 1
ATOM 549 C C . GLU A 1 73 ? -0.895 7.540 9.430 1.00 94.75 73 GLU A C 1
ATOM 551 O O . GLU A 1 73 ? -0.423 8.224 10.343 1.00 94.75 73 GLU A O 1
ATOM 556 N N . LEU A 1 74 ? -0.416 6.325 9.153 1.00 95.00 74 LEU A N 1
ATOM 557 C CA . LEU A 1 74 ? 0.739 5.737 9.833 1.00 95.00 74 LEU A CA 1
ATOM 558 C C . LEU A 1 74 ? 2.008 6.122 9.065 1.00 95.00 74 LEU A C 1
ATOM 560 O O . LEU A 1 74 ? 2.639 5.279 8.438 1.00 95.00 74 LEU A O 1
ATOM 564 N N . TYR A 1 75 ? 2.402 7.396 9.138 1.00 88.88 75 TYR A N 1
ATOM 565 C CA . TYR A 1 75 ? 3.531 7.963 8.374 1.00 88.88 75 TYR A CA 1
ATOM 566 C C . TYR A 1 75 ? 4.881 7.249 8.564 1.00 88.88 75 TYR A C 1
ATOM 568 O O . TYR A 1 75 ? 5.800 7.414 7.768 1.00 88.88 75 TYR A O 1
ATOM 576 N N . TRP A 1 76 ? 5.033 6.490 9.651 1.00 92.50 76 TRP A N 1
ATOM 577 C CA . TRP A 1 76 ? 6.237 5.713 9.958 1.00 92.50 76 TRP A CA 1
ATOM 578 C C . TRP A 1 76 ? 6.197 4.274 9.422 1.00 92.50 76 TRP A C 1
ATOM 580 O O . TRP A 1 76 ? 7.167 3.542 9.603 1.00 92.50 76 TRP A O 1
ATOM 590 N N . VAL A 1 77 ? 5.087 3.853 8.808 1.00 94.44 77 VAL A N 1
ATOM 591 C CA . VAL A 1 77 ? 4.916 2.532 8.196 1.00 94.44 77 VAL A CA 1
ATOM 592 C C . VAL A 1 77 ? 4.696 2.716 6.698 1.00 94.44 77 VAL A C 1
ATOM 594 O O . VAL A 1 77 ? 3.577 2.962 6.241 1.00 94.44 77 VAL A O 1
ATOM 597 N N . ASN A 1 78 ? 5.783 2.585 5.945 1.00 94.88 78 ASN A N 1
ATOM 598 C CA . ASN A 1 78 ? 5.797 2.652 4.489 1.00 94.88 78 ASN A CA 1
ATOM 599 C C . ASN A 1 78 ? 6.480 1.417 3.891 1.00 94.88 78 ASN A C 1
ATOM 601 O O . ASN A 1 78 ? 7.106 0.623 4.596 1.00 94.88 78 ASN A O 1
ATOM 605 N N . TYR A 1 79 ? 6.308 1.238 2.589 1.00 97.38 79 TYR A N 1
ATOM 606 C CA . TYR A 1 79 ? 6.863 0.123 1.819 1.00 97.38 79 TYR A CA 1
ATOM 607 C C . TYR A 1 79 ? 7.411 0.642 0.493 1.00 97.38 79 TYR A C 1
ATOM 609 O O . TYR A 1 79 ? 7.087 0.135 -0.579 1.00 97.38 79 TYR A O 1
ATOM 617 N N . ASP A 1 80 ? 8.220 1.691 0.595 1.00 97.31 80 ASP A N 1
ATOM 618 C CA . ASP A 1 80 ? 8.742 2.424 -0.551 1.00 97.31 80 ASP A CA 1
ATOM 619 C C . ASP A 1 80 ? 9.862 1.661 -1.269 1.00 97.31 80 ASP A C 1
ATOM 621 O O . ASP A 1 80 ? 10.635 0.922 -0.647 1.00 97.31 80 ASP A O 1
ATOM 625 N N . SER A 1 81 ? 9.932 1.831 -2.591 1.00 97.69 81 SER A N 1
ATOM 626 C CA . SER A 1 81 ? 11.077 1.411 -3.399 1.00 97.69 81 SER A CA 1
ATOM 627 C C . SER A 1 81 ? 12.142 2.503 -3.432 1.00 97.69 81 SER A C 1
ATOM 629 O O . SER A 1 81 ? 11.868 3.679 -3.185 1.00 97.69 81 SER A O 1
ATOM 631 N N . GLU A 1 82 ? 13.363 2.145 -3.824 1.00 97.56 82 GLU A N 1
ATOM 632 C CA . GLU A 1 82 ? 14.340 3.166 -4.212 1.00 97.56 82 GLU A CA 1
ATOM 633 C C . GLU A 1 82 ? 13.931 3.819 -5.542 1.00 97.56 82 GLU A C 1
ATOM 635 O O . GLU A 1 82 ? 13.281 3.186 -6.377 1.00 97.56 82 GLU A O 1
ATOM 640 N N . GLU A 1 83 ? 14.366 5.059 -5.773 1.00 95.75 83 GLU A N 1
ATOM 641 C CA . GLU A 1 83 ? 14.178 5.749 -7.055 1.00 95.75 83 GLU A CA 1
ATOM 642 C C . GLU A 1 83 ? 14.858 5.005 -8.224 1.00 95.75 83 GLU A C 1
ATOM 644 O O . GLU A 1 83 ? 15.727 4.141 -8.037 1.00 95.75 83 GLU A O 1
ATOM 649 N N . GLN A 1 84 ? 14.473 5.350 -9.458 1.00 96.31 84 GLN A N 1
ATOM 650 C CA . GLN A 1 84 ? 15.127 4.843 -10.665 1.00 96.31 84 GLN A CA 1
ATOM 651 C C . GLN A 1 84 ? 16.615 5.208 -10.656 1.00 96.31 84 GLN A C 1
ATOM 653 O O . GLN A 1 84 ? 16.990 6.362 -10.437 1.00 96.31 84 GLN A O 1
ATOM 658 N N . LYS A 1 85 ? 17.476 4.229 -10.940 1.00 96.25 85 LYS A N 1
ATOM 659 C CA . LYS A 1 85 ? 18.926 4.465 -10.996 1.00 96.25 85 LYS A CA 1
ATOM 660 C C . LYS A 1 85 ? 19.305 5.142 -12.324 1.00 96.25 85 LYS A C 1
ATOM 662 O O . LYS A 1 85 ? 18.669 4.858 -13.335 1.00 96.25 85 LYS A O 1
ATOM 667 N N . PRO A 1 86 ? 20.366 5.974 -12.372 1.00 94.06 86 PRO A N 1
ATOM 668 C CA . PRO A 1 86 ? 20.728 6.721 -13.583 1.00 94.06 86 PRO A CA 1
ATOM 669 C C . PRO A 1 86 ? 20.913 5.874 -14.853 1.00 94.06 86 PRO A C 1
ATOM 671 O O . PRO A 1 86 ? 20.548 6.319 -15.935 1.00 94.06 86 PRO A O 1
ATOM 674 N N . ASP A 1 87 ? 21.436 4.653 -14.715 1.00 94.75 87 ASP A N 1
ATOM 675 C CA . ASP A 1 87 ? 21.706 3.737 -15.835 1.00 94.75 87 ASP A CA 1
ATOM 676 C C . ASP A 1 87 ? 20.648 2.623 -15.975 1.00 94.75 87 ASP A C 1
ATOM 678 O O . ASP A 1 87 ? 20.828 1.655 -16.717 1.00 94.75 87 ASP A O 1
ATOM 682 N N . GLU A 1 88 ? 19.545 2.713 -15.230 1.00 96.44 88 GLU A N 1
ATOM 683 C CA . GLU A 1 88 ? 18.485 1.711 -15.232 1.00 96.44 88 GLU A CA 1
ATOM 684 C C . GLU A 1 88 ? 17.433 2.046 -16.288 1.00 96.44 88 GLU A C 1
ATOM 686 O O . GLU A 1 88 ? 16.801 3.100 -16.256 1.00 96.44 88 GLU A O 1
ATOM 691 N N . THR A 1 89 ? 17.204 1.123 -17.224 1.00 96.94 89 THR A N 1
ATOM 692 C CA . THR A 1 89 ? 16.093 1.253 -18.178 1.00 96.94 89 THR A CA 1
ATOM 693 C C . THR A 1 89 ? 14.754 1.283 -17.442 1.00 96.94 89 THR A C 1
ATOM 695 O O . THR A 1 89 ? 14.612 0.599 -16.427 1.00 96.94 89 THR A O 1
ATOM 698 N N . TRP A 1 90 ? 13.745 1.962 -17.993 1.00 96.81 90 TRP A N 1
ATOM 699 C CA . TRP A 1 90 ? 12.411 2.004 -17.386 1.00 96.81 90 TRP A CA 1
ATOM 700 C C . TRP A 1 90 ? 11.848 0.610 -17.083 1.00 96.81 90 TRP A C 1
ATOM 702 O O . TRP A 1 90 ? 11.408 0.344 -15.971 1.00 96.81 90 TRP A O 1
ATOM 712 N N . SER A 1 91 ? 11.951 -0.326 -18.031 1.00 97.69 91 SER A N 1
ATOM 713 C CA . SER A 1 91 ? 11.494 -1.704 -17.815 1.00 97.69 91 SER A CA 1
ATOM 714 C C . SER A 1 91 ? 12.214 -2.387 -16.650 1.00 97.69 91 SER A C 1
ATOM 716 O O . SER A 1 91 ? 11.570 -3.101 -15.893 1.00 97.69 91 SER A O 1
ATOM 718 N N . ALA A 1 92 ? 13.522 -2.179 -16.482 1.00 98.19 92 ALA A N 1
ATOM 719 C CA . ALA A 1 92 ? 14.249 -2.734 -15.339 1.00 98.19 92 ALA A CA 1
ATOM 720 C C . ALA A 1 92 ? 13.784 -2.102 -14.016 1.00 98.19 92 ALA A C 1
ATOM 722 O O . ALA A 1 92 ? 13.608 -2.817 -13.030 1.00 98.19 92 ALA A O 1
ATOM 723 N N . TYR A 1 9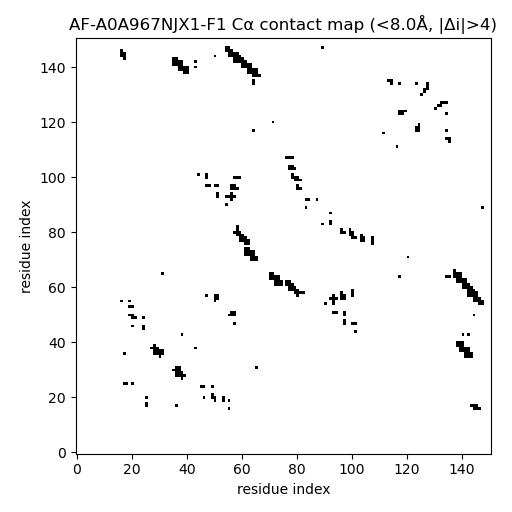3 ? 13.501 -0.796 -14.021 1.00 98.25 93 TYR A N 1
ATOM 724 C CA . TYR A 1 93 ? 12.962 -0.095 -12.860 1.00 98.25 93 TYR A CA 1
ATOM 725 C C . TYR A 1 93 ? 11.562 -0.585 -12.472 1.00 98.25 93 TYR A C 1
ATOM 727 O O . TYR A 1 93 ? 11.306 -0.825 -11.294 1.00 98.25 93 TYR A O 1
ATOM 735 N N . VAL A 1 94 ? 10.670 -0.804 -13.441 1.00 98.50 94 VAL A N 1
ATOM 736 C CA . VAL A 1 94 ? 9.334 -1.386 -13.214 1.00 98.50 94 VAL A CA 1
ATOM 737 C C . VAL A 1 94 ? 9.433 -2.731 -12.494 1.00 98.50 94 VAL A C 1
ATOM 739 O O . VAL A 1 94 ? 8.745 -2.961 -11.500 1.00 98.50 94 VAL A O 1
ATOM 742 N N . GLU A 1 95 ? 10.318 -3.608 -12.965 1.00 98.62 95 GLU A N 1
ATOM 743 C CA . GLU A 1 95 ? 10.493 -4.944 -12.396 1.00 98.62 95 GLU A CA 1
ATOM 744 C C . GLU A 1 95 ? 11.078 -4.873 -10.977 1.00 98.62 95 GLU A C 1
ATOM 746 O O . GLU A 1 95 ? 10.523 -5.472 -10.052 1.00 98.62 95 GLU A O 1
ATOM 751 N N . ARG A 1 96 ? 12.155 -4.096 -10.788 1.00 98.62 96 ARG A N 1
ATOM 752 C CA . ARG A 1 96 ? 12.836 -3.948 -9.495 1.00 98.62 96 ARG A CA 1
ATOM 753 C C . ARG A 1 96 ? 11.950 -3.279 -8.446 1.00 98.62 96 ARG A C 1
ATOM 755 O O . ARG A 1 96 ? 11.841 -3.788 -7.335 1.00 98.62 96 ARG A O 1
ATOM 762 N N . SER A 1 97 ? 11.323 -2.156 -8.790 1.00 98.75 97 SER A N 1
ATOM 763 C CA . SER A 1 97 ? 10.484 -1.391 -7.859 1.00 98.75 97 SER A CA 1
ATOM 764 C C . SER A 1 97 ? 9.299 -2.221 -7.360 1.00 98.75 97 SER A C 1
ATOM 766 O O . SER A 1 97 ? 9.022 -2.243 -6.165 1.00 98.75 97 SER A O 1
ATOM 768 N N . ALA A 1 98 ? 8.663 -3.011 -8.233 1.00 98.75 98 ALA A N 1
ATOM 769 C CA . ALA A 1 98 ? 7.615 -3.943 -7.825 1.00 98.75 98 ALA A CA 1
ATOM 770 C C . ALA A 1 98 ? 8.123 -5.007 -6.831 1.00 98.75 98 ALA A C 1
ATOM 772 O O . ALA A 1 98 ? 7.437 -5.318 -5.859 1.00 98.75 98 ALA A O 1
ATOM 773 N N . GLU A 1 99 ? 9.315 -5.568 -7.049 1.00 98.69 99 GLU A N 1
ATOM 774 C CA . GLU A 1 99 ? 9.914 -6.562 -6.145 1.00 98.69 99 GLU A CA 1
ATOM 775 C C . GLU A 1 99 ? 10.283 -5.966 -4.782 1.00 98.69 99 GLU A C 1
ATOM 777 O O . GLU A 1 99 ? 10.036 -6.590 -3.747 1.00 98.69 99 GLU A O 1
ATOM 782 N N . GLU A 1 100 ? 10.828 -4.749 -4.771 1.00 98.75 100 GLU A N 1
ATOM 783 C CA . GLU A 1 100 ? 11.137 -4.004 -3.549 1.00 98.75 100 GLU A CA 1
ATOM 784 C C . GLU A 1 100 ? 9.869 -3.688 -2.751 1.00 98.75 100 GLU A C 1
ATOM 786 O O . GLU A 1 100 ? 9.808 -4.024 -1.567 1.00 98.75 100 GLU A O 1
ATOM 791 N N . VAL A 1 101 ? 8.834 -3.137 -3.398 1.00 98.69 101 VAL A N 1
ATOM 792 C CA . VAL A 1 101 ? 7.553 -2.828 -2.746 1.00 98.69 101 VAL A CA 1
ATOM 793 C C . VAL A 1 101 ? 6.904 -4.087 -2.185 1.00 98.69 101 VAL A C 1
ATOM 795 O O . VAL A 1 101 ? 6.483 -4.076 -1.033 1.00 98.69 101 VAL A O 1
ATOM 798 N N . LEU A 1 102 ? 6.845 -5.190 -2.942 1.00 98.69 102 LEU A N 1
ATOM 799 C CA . LEU A 1 102 ? 6.262 -6.448 -2.453 1.00 98.69 102 LEU A CA 1
ATOM 800 C C . LEU A 1 102 ? 7.007 -6.977 -1.226 1.00 98.69 102 LEU A C 1
ATOM 802 O O . LEU A 1 102 ? 6.385 -7.326 -0.224 1.00 98.69 102 LEU A O 1
ATOM 806 N N . LYS A 1 103 ? 8.342 -6.990 -1.273 1.00 98.56 103 LYS A N 1
ATOM 807 C CA . LYS A 1 103 ? 9.169 -7.450 -0.154 1.00 98.56 103 LYS A CA 1
ATOM 808 C C . LYS A 1 103 ? 8.996 -6.564 1.083 1.00 98.56 103 LYS A C 1
ATOM 810 O O . LYS A 1 103 ? 8.877 -7.083 2.195 1.00 98.56 103 LYS A O 1
ATOM 815 N N . SER A 1 104 ? 9.000 -5.245 0.904 1.00 98.31 104 SER A N 1
ATOM 816 C CA . SER A 1 104 ? 8.806 -4.283 1.992 1.00 98.31 104 SER A CA 1
ATOM 817 C C . SER A 1 104 ? 7.392 -4.365 2.565 1.00 98.31 104 SER A C 1
ATOM 819 O O . SER A 1 104 ? 7.229 -4.374 3.783 1.00 98.31 104 SER A O 1
ATOM 821 N N . PHE A 1 105 ? 6.376 -4.512 1.714 1.00 98.38 105 PHE A N 1
ATOM 822 C CA . PHE A 1 105 ? 4.985 -4.717 2.113 1.00 98.38 105 PHE A CA 1
ATOM 823 C C . PHE A 1 105 ? 4.812 -5.991 2.947 1.00 98.38 105 PHE A C 1
ATOM 825 O O . PHE A 1 105 ? 4.199 -5.940 4.017 1.00 98.38 105 PHE A O 1
ATOM 832 N N . ASP A 1 106 ? 5.392 -7.113 2.514 1.00 98.19 106 ASP A N 1
ATOM 833 C CA . ASP A 1 106 ? 5.362 -8.373 3.263 1.00 98.19 106 ASP A CA 1
ATOM 834 C C . ASP A 1 106 ? 6.032 -8.218 4.634 1.00 98.19 106 ASP A C 1
ATOM 836 O O . ASP A 1 106 ? 5.486 -8.651 5.655 1.00 98.19 106 ASP A O 1
ATOM 840 N N . LEU A 1 107 ? 7.187 -7.545 4.685 1.00 97.88 107 LEU A N 1
ATOM 841 C CA . LEU A 1 107 ? 7.894 -7.271 5.934 1.00 97.88 107 LEU A CA 1
ATOM 842 C C . LEU A 1 107 ? 7.064 -6.392 6.876 1.00 97.88 107 LEU A C 1
ATOM 844 O O . LEU A 1 107 ? 6.938 -6.714 8.059 1.00 97.88 107 LEU A O 1
ATOM 848 N N . VAL A 1 108 ? 6.476 -5.310 6.368 1.00 97.50 108 VAL A N 1
ATOM 849 C CA . VAL A 1 108 ? 5.577 -4.428 7.124 1.00 97.50 108 VAL A CA 1
ATOM 850 C C . VAL A 1 108 ? 4.404 -5.227 7.681 1.00 97.50 108 VAL A C 1
ATOM 852 O O . VAL A 1 108 ? 4.119 -5.153 8.876 1.00 97.50 108 VAL A O 1
ATOM 855 N N . CYS A 1 109 ? 3.770 -6.050 6.846 1.00 97.31 109 CYS A N 1
ATOM 856 C CA . CYS A 1 109 ? 2.632 -6.872 7.233 1.00 97.31 109 CYS A CA 1
ATOM 857 C C . CYS A 1 109 ? 2.966 -7.932 8.286 1.00 97.31 109 CYS A C 1
ATOM 859 O O . CYS A 1 109 ? 2.082 -8.302 9.059 1.00 97.31 109 CYS A O 1
ATOM 861 N N . ALA A 1 110 ? 4.197 -8.442 8.291 1.00 97.75 110 ALA A N 1
ATOM 862 C CA . ALA A 1 110 ? 4.656 -9.450 9.240 1.00 97.75 110 ALA A CA 1
ATOM 863 C C . ALA A 1 110 ? 5.172 -8.847 10.554 1.00 97.75 110 ALA A C 1
ATOM 865 O O . ALA A 1 110 ? 5.087 -9.491 11.598 1.00 97.75 110 ALA A O 1
ATOM 866 N N . SER A 1 111 ? 5.730 -7.635 10.509 1.00 97.06 111 SER A N 1
ATOM 867 C CA . SER A 1 111 ? 6.393 -7.003 11.657 1.00 97.06 111 SER A CA 1
ATOM 868 C C . SER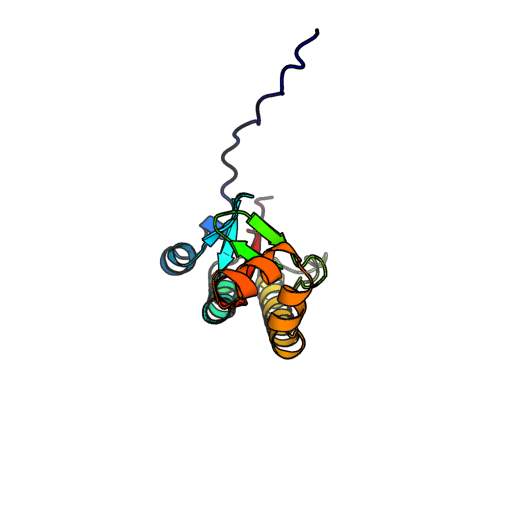 A 1 111 ? 5.529 -5.982 12.399 1.00 97.06 111 SER A C 1
ATOM 870 O O . SER A 1 111 ? 5.846 -5.641 13.539 1.00 97.06 111 SER A O 1
ATOM 872 N N . THR A 1 112 ? 4.436 -5.514 11.790 1.00 97.94 112 THR A N 1
ATOM 873 C CA . THR A 1 112 ? 3.570 -4.482 12.373 1.00 97.94 112 THR A CA 1
ATOM 874 C C . THR A 1 112 ? 2.335 -5.090 13.022 1.00 97.94 112 THR A C 1
ATOM 876 O O . THR A 1 112 ? 1.512 -5.731 12.371 1.00 97.94 112 THR A O 1
ATOM 879 N N . ASP A 1 113 ? 2.162 -4.816 14.312 1.00 97.94 113 ASP A N 1
ATOM 880 C CA . ASP A 1 113 ? 0.913 -5.072 15.026 1.00 97.94 113 ASP A CA 1
ATOM 881 C C . ASP A 1 113 ? -0.060 -3.907 14.780 1.00 97.94 113 ASP A C 1
ATOM 883 O O . ASP A 1 113 ? -0.062 -2.900 15.493 1.00 97.94 113 ASP A O 1
ATOM 887 N N . PHE A 1 114 ? -0.862 -4.018 13.719 1.00 98.00 114 PHE A N 1
ATOM 888 C CA . PHE A 1 114 ? -1.780 -2.951 13.314 1.00 98.00 114 PHE A CA 1
ATOM 889 C C . PHE A 1 114 ? -2.888 -2.683 14.338 1.00 98.00 114 PHE A C 1
ATOM 891 O O . PHE A 1 114 ? -3.330 -1.542 14.456 1.00 98.00 114 PHE A O 1
ATOM 898 N N . GLU A 1 115 ? -3.323 -3.679 15.112 1.00 97.06 115 GLU A N 1
ATOM 899 C CA . GLU A 1 115 ? -4.317 -3.461 16.172 1.00 97.06 115 GLU A CA 1
ATOM 900 C C . GLU A 1 115 ? -3.725 -2.611 17.297 1.00 97.06 115 GLU A C 1
ATOM 902 O O . GLU A 1 115 ? -4.350 -1.657 17.776 1.00 97.06 115 GLU A O 1
ATOM 907 N N . LYS A 1 116 ? -2.479 -2.901 17.680 1.00 97.19 116 LYS A N 1
ATOM 908 C CA . LYS A 1 116 ? -1.754 -2.088 18.653 1.00 97.19 116 LYS A CA 1
ATOM 909 C C . LYS A 1 116 ? -1.501 -0.674 18.140 1.00 97.19 116 LYS A C 1
ATOM 911 O O . LYS A 1 116 ? -1.697 0.273 18.903 1.00 97.19 116 LYS A O 1
ATOM 916 N N . GLU A 1 117 ? -1.101 -0.508 16.878 1.00 97.69 117 GLU A N 1
ATOM 917 C CA . GLU A 1 117 ? -0.920 0.822 16.276 1.00 97.69 117 GLU A CA 1
ATOM 918 C C . GLU A 1 117 ? -2.239 1.608 16.228 1.00 97.69 117 GLU A C 1
ATOM 920 O O . GLU A 1 117 ? -2.261 2.784 16.596 1.00 97.69 117 GLU A O 1
ATOM 925 N N . ALA A 1 118 ? -3.357 0.960 15.887 1.00 97.25 118 ALA A N 1
ATOM 926 C CA . ALA A 1 118 ? -4.689 1.562 15.952 1.00 97.25 118 ALA A CA 1
ATOM 927 C C . ALA A 1 118 ? -5.008 2.085 17.363 1.00 97.25 118 ALA A C 1
ATOM 929 O O . ALA A 1 118 ? -5.471 3.215 17.532 1.00 97.25 118 ALA A O 1
ATOM 930 N N . GLY A 1 119 ? -4.675 1.301 18.394 1.00 96.12 119 GLY A N 1
ATOM 931 C CA . GLY A 1 119 ? -4.863 1.661 19.800 1.00 96.12 119 GLY A CA 1
ATOM 932 C C . GLY A 1 119 ? -4.082 2.897 20.266 1.00 96.12 119 GLY A C 1
ATOM 933 O O . GLY A 1 119 ? -4.377 3.443 21.329 1.00 96.12 119 GLY A O 1
ATOM 934 N N . ARG A 1 120 ? -3.109 3.396 19.495 1.00 95.81 120 ARG A N 1
ATOM 935 C CA . ARG A 1 120 ? -2.374 4.629 19.834 1.00 95.81 120 ARG A CA 1
ATOM 936 C C . ARG A 1 120 ? -3.198 5.886 19.569 1.00 95.81 120 ARG A C 1
ATOM 938 O O . ARG A 1 120 ? -2.953 6.918 20.193 1.00 95.81 120 ARG A O 1
ATOM 945 N N . TRP A 1 121 ? -4.201 5.796 18.700 1.00 96.50 121 TRP A N 1
ATOM 946 C CA . TRP A 1 121 ? -5.047 6.919 18.320 1.00 96.50 121 TRP A CA 1
ATOM 947 C C . TRP A 1 121 ? -6.251 7.028 19.266 1.00 96.50 121 TRP A C 1
ATOM 949 O O . TRP A 1 121 ? -7.053 6.096 19.344 1.00 96.50 121 TRP A O 1
ATOM 959 N N . PRO A 1 122 ? -6.429 8.153 19.991 1.00 96.56 122 PRO A N 1
ATOM 960 C CA . PRO A 1 122 ? -7.611 8.363 20.833 1.00 96.56 122 PRO A CA 1
ATOM 961 C C . PRO A 1 122 ? -8.926 8.194 20.061 1.00 96.56 122 PRO A C 1
ATOM 963 O O . PRO A 1 122 ? -9.839 7.541 20.554 1.00 96.56 122 PRO A O 1
ATOM 966 N N . PHE A 1 123 ? -8.967 8.703 18.827 1.00 96.06 123 PHE A N 1
ATOM 967 C CA . PHE A 1 123 ? -10.106 8.590 17.918 1.00 96.06 123 PHE A CA 1
ATOM 968 C C . PHE A 1 123 ? -10.528 7.134 17.672 1.00 96.06 123 PHE A C 1
ATOM 970 O O . PHE A 1 123 ? -11.700 6.796 17.811 1.00 96.06 123 PHE A O 1
ATOM 977 N N . ILE A 1 124 ? -9.575 6.248 17.368 1.00 97.38 124 ILE A N 1
ATOM 978 C CA . ILE A 1 124 ? -9.878 4.841 17.085 1.00 97.38 124 ILE A CA 1
ATOM 979 C C . ILE A 1 124 ? -10.251 4.095 18.370 1.00 97.38 124 ILE A C 1
ATOM 981 O O . ILE A 1 124 ? -11.209 3.323 18.373 1.00 97.38 124 ILE A O 1
ATOM 985 N N . ARG A 1 125 ? -9.550 4.358 19.484 1.00 97.31 125 ARG A N 1
ATOM 986 C CA . ARG A 1 125 ? -9.886 3.764 20.792 1.00 97.31 125 ARG A CA 1
ATOM 987 C C . ARG A 1 125 ? -11.321 4.057 21.204 1.00 97.31 125 ARG A C 1
ATOM 989 O O . ARG A 1 125 ? -12.036 3.141 21.597 1.00 97.31 125 ARG A O 1
ATOM 996 N N . GLU A 1 126 ? -11.752 5.307 21.067 1.00 96.50 126 GLU A N 1
ATOM 997 C CA . GLU A 1 126 ? -13.116 5.708 21.398 1.00 96.50 126 GLU A CA 1
ATOM 998 C C . GLU A 1 126 ? -14.153 4.919 20.585 1.00 96.50 126 GLU A C 1
ATOM 1000 O O . GLU A 1 126 ? -15.143 4.441 21.144 1.00 96.50 126 GLU A O 1
ATOM 1005 N N . LYS A 1 127 ? -13.901 4.712 19.288 1.00 96.25 127 LYS A N 1
ATOM 1006 C CA . LYS A 1 127 ? -14.770 3.906 18.421 1.00 96.25 127 LYS A CA 1
ATOM 1007 C C . LYS A 1 127 ? -14.788 2.435 18.819 1.00 96.25 127 LYS A C 1
ATOM 1009 O O . LYS A 1 127 ? -15.860 1.842 18.909 1.00 96.25 127 LYS A O 1
ATOM 1014 N N . ILE A 1 128 ? -13.632 1.844 19.121 1.00 96.12 128 ILE A N 1
ATOM 1015 C CA . ILE A 1 128 ? -13.553 0.462 19.622 1.00 96.12 128 ILE A CA 1
ATOM 1016 C C . ILE A 1 128 ? -14.370 0.322 20.916 1.00 96.12 128 ILE A C 1
ATOM 1018 O O . ILE A 1 128 ? -15.143 -0.621 21.075 1.00 96.12 128 ILE A O 1
ATOM 1022 N N . GLU A 1 129 ? -14.245 1.271 21.842 1.00 96.62 129 GLU A N 1
ATOM 1023 C CA . GLU A 1 129 ? -14.926 1.216 23.136 1.00 96.62 129 GLU A CA 1
ATOM 1024 C C . GLU A 1 129 ? -16.441 1.413 23.023 1.00 96.62 129 GLU A C 1
ATOM 1026 O O . GLU A 1 129 ? -17.193 0.651 23.643 1.00 96.62 129 GLU A O 1
ATOM 1031 N N . LYS A 1 130 ? -16.891 2.404 22.245 1.00 96.44 130 LYS A N 1
ATOM 1032 C CA . LYS A 1 130 ? -18.305 2.802 22.154 1.00 96.44 130 LYS A CA 1
ATOM 1033 C C . LYS A 1 130 ? -19.089 2.019 21.111 1.00 96.44 130 LYS A C 1
ATOM 1035 O O . LYS A 1 130 ? -20.214 1.610 21.378 1.00 96.44 130 LYS A O 1
ATOM 1040 N N . GLU A 1 131 ? -18.499 1.818 19.941 1.00 95.62 131 GLU A N 1
ATOM 1041 C CA . GLU A 1 131 ? -19.162 1.249 18.764 1.00 95.62 131 GLU A CA 1
ATOM 1042 C C . GLU A 1 131 ? -18.806 -0.233 18.558 1.00 95.62 131 GLU A C 1
ATOM 1044 O O . GLU A 1 131 ? -19.432 -0.904 17.743 1.00 95.62 131 GLU A O 1
ATOM 1049 N N . LYS A 1 132 ? -17.838 -0.766 19.322 1.00 95.06 132 LYS A N 1
ATOM 1050 C CA . LYS A 1 132 ? -17.382 -2.170 19.258 1.00 95.06 132 LYS A CA 1
ATOM 1051 C C . LYS A 1 132 ? -16.898 -2.595 17.869 1.00 95.06 132 LYS A C 1
ATOM 1053 O O . LYS A 1 132 ? -17.033 -3.756 17.490 1.00 95.06 132 LYS A O 1
ATOM 1058 N N . ILE A 1 133 ? -16.321 -1.657 17.121 1.00 96.38 133 ILE A N 1
ATOM 1059 C CA . ILE A 1 133 ? -15.735 -1.935 15.810 1.00 96.38 133 ILE A CA 1
ATOM 1060 C C . ILE A 1 133 ? -14.436 -2.744 15.915 1.00 96.38 133 ILE A C 1
ATOM 1062 O O . ILE A 1 133 ? -13.726 -2.673 16.920 1.00 96.38 133 ILE A O 1
ATOM 1066 N N . ASN A 1 134 ? -14.080 -3.424 14.825 1.00 97.44 134 ASN A N 1
ATOM 1067 C CA . ASN A 1 134 ? -12.719 -3.888 14.585 1.00 97.44 134 ASN A CA 1
ATOM 1068 C C . ASN A 1 134 ? -11.949 -2.810 13.791 1.00 97.44 134 ASN A C 1
ATOM 1070 O O . ASN A 1 134 ? -12.370 -2.465 12.684 1.00 97.44 134 ASN A O 1
ATOM 1074 N N . PRO A 1 135 ? -10.830 -2.256 14.301 1.00 97.06 135 PRO A N 1
ATOM 1075 C CA . PRO A 1 135 ? -10.075 -1.232 13.578 1.00 97.06 135 PRO A CA 1
ATOM 1076 C C . PRO A 1 135 ? -9.474 -1.740 12.260 1.00 97.06 135 PRO A C 1
ATOM 1078 O O . PRO A 1 135 ? -9.278 -0.945 11.341 1.00 97.06 135 PRO A O 1
ATOM 1081 N N . LEU A 1 136 ? -9.216 -3.046 12.130 1.00 97.81 136 LEU A N 1
ATOM 1082 C CA . LEU A 1 136 ? -8.657 -3.629 10.907 1.00 97.81 136 LEU A CA 1
ATOM 1083 C C . LEU A 1 136 ? -9.635 -3.576 9.726 1.00 97.81 136 LEU A C 1
ATOM 1085 O O . LEU A 1 136 ? -9.201 -3.499 8.578 1.00 97.81 136 LEU A O 1
ATOM 1089 N N . ASP A 1 137 ? -10.942 -3.484 9.988 1.00 97.44 137 ASP A N 1
ATOM 1090 C CA . ASP A 1 137 ? -11.949 -3.259 8.943 1.00 97.44 137 ASP A CA 1
ATOM 1091 C C . ASP A 1 137 ? -11.775 -1.892 8.264 1.00 97.44 137 ASP A C 1
ATOM 1093 O O . ASP A 1 137 ? -12.294 -1.658 7.169 1.00 97.44 137 ASP A O 1
ATOM 1097 N N . TYR A 1 138 ? -10.997 -0.998 8.873 1.00 97.44 138 TYR A N 1
ATOM 1098 C CA . TYR A 1 138 ? -10.661 0.325 8.366 1.00 97.44 138 TYR A CA 1
ATOM 1099 C C . TYR A 1 138 ? -9.190 0.443 7.970 1.00 97.44 138 TYR A C 1
ATOM 110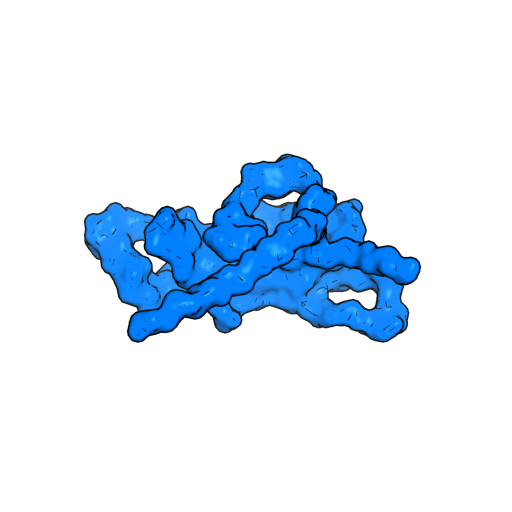1 O O . TYR A 1 138 ? -8.766 1.540 7.633 1.00 97.44 138 TYR A O 1
ATOM 1109 N N . LEU A 1 139 ? -8.420 -0.649 7.976 1.00 97.94 139 LEU A N 1
ATOM 1110 C CA . LEU A 1 139 ? -7.032 -0.668 7.521 1.00 97.94 139 LEU A CA 1
ATOM 1111 C C . LEU A 1 139 ? -6.971 -0.721 5.988 1.00 97.94 139 LEU A C 1
ATOM 1113 O O . LEU A 1 139 ? -7.582 -1.594 5.358 1.00 97.94 139 LEU A O 1
ATOM 1117 N N . TRP A 1 140 ? -6.220 0.208 5.402 1.00 98.12 140 TRP A N 1
ATOM 1118 C CA . TRP A 1 140 ? -6.008 0.331 3.963 1.00 98.12 140 TRP A CA 1
ATOM 1119 C C . TRP A 1 140 ? -4.543 0.639 3.652 1.00 98.12 140 TRP A C 1
ATOM 1121 O O . TRP A 1 140 ? -3.851 1.305 4.422 1.00 98.12 140 TRP A O 1
ATOM 1131 N N . PHE A 1 141 ? -4.093 0.156 2.499 1.00 97.94 141 PHE A N 1
ATOM 1132 C CA . PHE A 1 141 ? -2.727 0.287 2.005 1.00 97.94 141 PHE A CA 1
ATOM 1133 C C . PHE A 1 141 ? -2.745 1.159 0.758 1.00 97.94 141 PHE A C 1
ATOM 1135 O O . PHE A 1 141 ? -3.294 0.757 -0.271 1.00 97.94 141 PHE A O 1
ATOM 1142 N N . VAL A 1 142 ? -2.204 2.370 0.869 1.00 96.94 142 VAL A N 1
ATOM 1143 C CA . VAL A 1 142 ? -2.106 3.317 -0.245 1.00 96.94 142 VAL A CA 1
ATOM 1144 C C . VAL A 1 142 ? -1.031 2.846 -1.214 1.00 96.94 142 VAL A C 1
ATOM 1146 O O . VAL A 1 142 ? 0.034 2.420 -0.782 1.00 96.94 142 VAL A O 1
ATOM 1149 N N . GLY A 1 143 ? -1.292 2.898 -2.514 1.00 95.94 143 GLY A N 1
ATOM 1150 C CA . GLY A 1 143 ? -0.287 2.604 -3.535 1.00 95.94 143 GLY A CA 1
ATOM 1151 C C . GLY A 1 143 ? -0.044 3.825 -4.402 1.00 95.94 143 GLY A C 1
ATOM 1152 O O . GLY A 1 143 ? -1.014 4.435 -4.847 1.00 95.94 143 GLY A O 1
ATOM 1153 N N . TYR A 1 144 ? 1.225 4.141 -4.646 1.00 95.50 144 TYR A N 1
ATOM 1154 C CA . TYR A 1 144 ? 1.636 5.148 -5.620 1.00 95.50 144 TYR A CA 1
ATOM 1155 C C . TYR A 1 144 ? 2.405 4.491 -6.760 1.00 95.50 144 TYR A C 1
ATOM 1157 O O . TYR A 1 144 ? 3.331 3.699 -6.533 1.00 95.50 144 TYR A O 1
ATOM 1165 N N . PHE A 1 145 ? 2.046 4.856 -7.984 1.00 95.75 145 PHE A N 1
ATOM 1166 C CA . PHE A 1 145 ? 2.674 4.333 -9.191 1.00 95.75 145 PHE A CA 1
ATOM 1167 C C . PHE A 1 145 ? 3.146 5.469 -10.086 1.00 95.75 145 PHE A C 1
ATOM 1169 O O . PHE A 1 145 ? 2.585 6.556 -10.046 1.00 95.75 145 PHE A O 1
ATOM 1176 N N . ASN A 1 146 ? 4.166 5.199 -10.898 1.00 95.00 146 ASN A N 1
ATOM 1177 C CA . ASN A 1 146 ? 4.590 6.115 -11.951 1.00 95.00 146 ASN A CA 1
ATOM 1178 C C . ASN A 1 146 ? 4.523 5.430 -13.315 1.00 95.00 146 ASN A C 1
ATOM 1180 O O . ASN A 1 146 ? 4.941 4.278 -13.452 1.00 95.00 146 ASN A O 1
ATOM 1184 N N . ALA A 1 147 ? 4.075 6.164 -14.328 1.00 93.25 147 ALA A N 1
ATOM 1185 C CA . ALA A 1 147 ? 4.242 5.812 -15.731 1.00 93.25 147 ALA A CA 1
ATOM 1186 C C . ALA A 1 147 ? 5.554 6.390 -16.293 1.00 93.25 147 ALA A C 1
ATOM 1188 O O . ALA A 1 147 ? 6.118 7.352 -15.758 1.00 93.25 147 ALA A O 1
ATOM 1189 N N . GLU A 1 148 ? 6.046 5.813 -17.394 1.00 91.56 148 GLU A N 1
ATOM 1190 C CA . GLU A 1 148 ? 7.206 6.368 -18.093 1.00 91.56 148 GLU A CA 1
ATOM 1191 C C . GLU A 1 148 ? 6.850 7.762 -18.614 1.00 91.56 148 GLU A C 1
ATOM 1193 O O . GLU A 1 148 ? 5.896 7.940 -19.378 1.00 91.56 148 GLU A O 1
ATOM 1198 N N . LYS A 1 149 ? 7.609 8.779 -18.203 1.00 80.94 149 LYS A N 1
ATOM 1199 C CA . LYS A 1 149 ? 7.405 10.132 -18.720 1.00 80.94 149 LYS A CA 1
ATOM 1200 C C . LYS A 1 149 ? 7.939 10.188 -20.145 1.00 80.94 149 LYS A C 1
ATOM 1202 O O . LYS A 1 149 ? 9.119 9.930 -20.371 1.00 80.94 149 LYS A O 1
ATOM 1207 N N . ALA A 1 150 ? 7.079 10.562 -21.093 1.00 64.44 150 ALA A N 1
ATOM 1208 C CA . ALA A 1 150 ? 7.517 10.867 -22.450 1.00 64.44 150 ALA A CA 1
ATOM 1209 C C . ALA A 1 150 ? 8.595 11.961 -22.390 1.00 64.44 150 ALA A C 1
ATOM 1211 O O . ALA A 1 150 ? 8.368 13.028 -21.813 1.00 64.44 150 ALA A O 1
ATOM 1212 N N . SER A 1 151 ? 9.775 11.639 -22.920 1.00 50.03 151 SER A N 1
ATOM 1213 C CA . SER A 1 151 ? 10.918 12.552 -23.036 1.00 50.03 151 SER A CA 1
ATOM 1214 C C . SER A 1 151 ? 10.714 13.569 -24.152 1.00 50.03 151 SER A C 1
ATOM 1216 O O . SER A 1 151 ? 10.100 13.193 -25.178 1.00 50.03 151 SER A O 1
#

Solvent-accessible surface area (backbone atoms only — not comparable to full-atom values): 8805 Å² total; per-residue (Å²): 141,78,86,77,80,76,79,78,79,81,85,68,88,69,78,56,49,63,72,69,39,57,66,79,58,54,72,62,42,47,71,44,99,88,71,46,45,21,25,44,80,91,47,41,66,58,45,45,56,46,28,38,76,62,60,21,26,30,51,20,37,40,37,30,38,57,51,99,91,48,73,50,74,40,85,90,46,59,18,58,28,76,78,81,53,97,88,53,52,68,71,58,36,12,54,49,16,32,53,41,20,50,53,34,40,52,48,46,67,73,73,51,61,62,69,63,58,45,59,71,37,68,72,51,41,50,41,38,73,75,70,64,56,65,70,69,84,27,46,30,41,35,58,42,51,41,60,81,76,87,127

Radius of gyration: 17.71 Å; Cα contacts (8 Å, |Δi|>4): 209; chains: 1; bounding box: 41×52×46 Å

Foldseek 3Di:
DDDDPDDDDPPDPPPALLV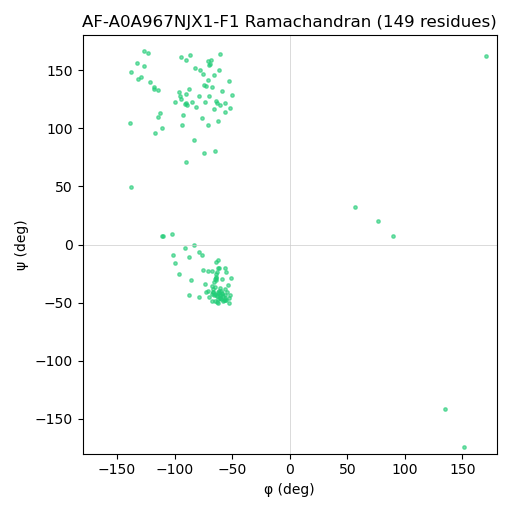LFDPVLQVQWDQAPVRFTWHALVSVLVRLVSCLVSLKAWQKFFKWQGDPVDIDTPVVQIQGDDDADPPHDSNNRSVRRSVSSVVSSVVSVVPDPVQVVLVVDPVSVVCCVPVVDDSSVRMITTTHIDHDDDD

Mean predicted aligned error: 6.66 Å

Secondary structure (DSSP, 8-state):
-----PPPP-------GGGGS-HHHHTTPEEPTTS-EEE-HHHHHHHHHHHHHTT-EEEE-EEEEEETTEEEEEEEEE-PPPPPPTT--HHHHHHHHHHHHHHHHHHHHHH--HHHHHTT-HHHHHHHHHH---GGGGEEEE-EEEPPPP-

pLDDT: mean 89.31, std 17.95, range [31.7, 98.75]

Sequence (151 aa):
MTEAKSPARITGSLLMDEEFLPQEIRAKAKITPGGEHAWRKEDFAVVVLAARRAGLASIGGQVQFIFPDGTCELYWVNYDSEEQKPDETWSAYVERSAEEVLKSFDLVCASTDFEKEAGRWPFIREKIEKEKINPLDYLWFVGYFNAEKAS